Protein AF-A0A2V9IMF2-F1 (afdb_monomer_lite)

Structure (mmCIF, N/CA/C/O backbone):
data_AF-A0A2V9IMF2-F1
#
_entry.id   AF-A0A2V9IMF2-F1
#
loop_
_atom_site.group_PDB
_atom_site.id
_atom_site.type_symbol
_atom_site.label_atom_id
_atom_site.label_alt_id
_atom_site.label_comp_id
_atom_site.label_asym_id
_atom_site.label_entity_id
_atom_site.label_seq_id
_atom_site.pdbx_PDB_ins_code
_atom_site.Cartn_x
_atom_site.Cartn_y
_atom_site.Cartn_z
_atom_site.occupancy
_atom_site.B_iso_or_equiv
_atom_site.auth_seq_id
_atom_site.auth_comp_id
_atom_site.auth_asym_id
_atom_site.auth_atom_id
_atom_site.pdbx_PDB_model_num
ATOM 1 N N . MET A 1 1 ? -18.703 -4.722 -25.027 1.00 45.25 1 MET A N 1
ATOM 2 C CA . MET A 1 1 ? -17.956 -3.657 -25.719 1.00 45.25 1 MET A CA 1
ATOM 3 C C . MET A 1 1 ? -16.820 -3.300 -24.782 1.00 45.25 1 MET A C 1
ATOM 5 O O . MET A 1 1 ? -17.046 -2.535 -23.861 1.00 45.25 1 MET A O 1
ATOM 9 N N . THR A 1 2 ? -15.699 -4.017 -24.879 1.00 50.31 2 THR A N 1
ATOM 10 C CA . THR A 1 2 ? -14.517 -3.780 -24.040 1.00 50.31 2 THR A CA 1
ATOM 11 C C . THR A 1 2 ? -13.937 -2.429 -24.425 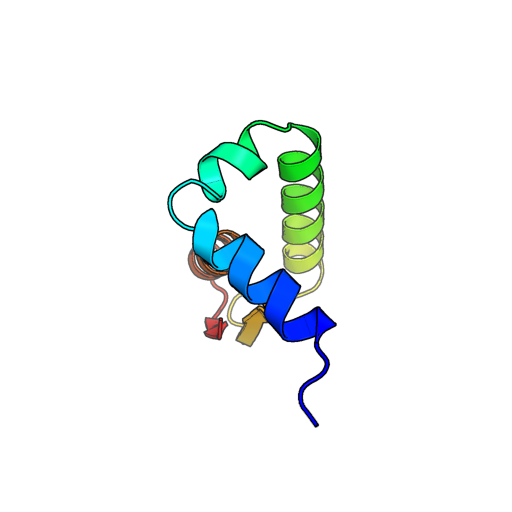1.00 50.31 2 THR A C 1
ATOM 13 O O . THR A 1 2 ? -13.701 -2.166 -25.607 1.00 50.31 2 THR A O 1
ATOM 16 N N . ASP A 1 3 ? -13.809 -1.543 -23.443 1.00 56.22 3 ASP A N 1
ATOM 17 C CA . ASP A 1 3 ? -13.188 -0.245 -23.638 1.00 56.22 3 ASP A CA 1
ATOM 18 C C . ASP A 1 3 ? -11.702 -0.478 -23.944 1.00 56.22 3 ASP A C 1
ATOM 20 O O . ASP A 1 3 ? -10.937 -0.959 -23.110 1.00 56.22 3 ASP A O 1
ATOM 24 N N . VAL A 1 4 ? -11.295 -0.178 -25.178 1.00 59.69 4 VAL A N 1
ATOM 25 C CA . VAL A 1 4 ? -9.943 -0.421 -25.711 1.00 59.69 4 VAL A CA 1
ATOM 26 C C . VAL A 1 4 ? -8.853 0.249 -24.847 1.00 59.69 4 VAL A C 1
ATOM 28 O O . VAL A 1 4 ? -7.679 -0.124 -24.928 1.00 59.69 4 VAL A O 1
ATOM 31 N N . ASN A 1 5 ? -9.218 1.227 -24.009 1.00 60.59 5 ASN A N 1
ATOM 32 C CA . ASN A 1 5 ? -8.313 1.882 -23.065 1.00 60.59 5 ASN A CA 1
ATOM 33 C C . ASN A 1 5 ? -8.037 1.082 -21.783 1.00 60.59 5 ASN A C 1
ATOM 35 O O . ASN A 1 5 ? -6.905 1.123 -21.293 1.00 60.59 5 ASN A O 1
ATOM 39 N N . GLU A 1 6 ? -9.015 0.350 -21.249 1.00 60.84 6 GLU A N 1
ATOM 40 C CA . GLU A 1 6 ? -8.831 -0.466 -20.038 1.00 60.84 6 GL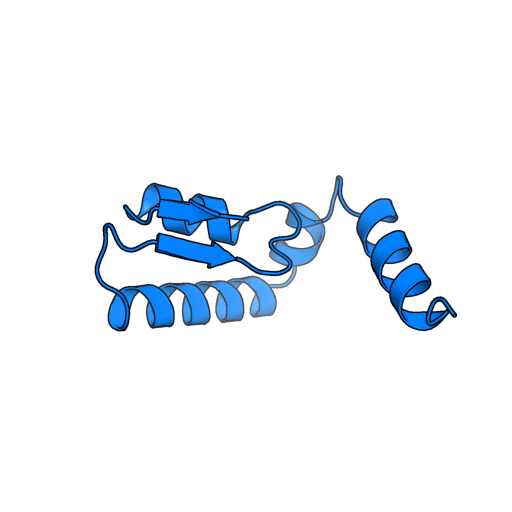U A CA 1
ATOM 41 C C . GLU A 1 6 ? -7.858 -1.621 -20.315 1.00 60.84 6 GLU A C 1
ATOM 43 O O . GLU A 1 6 ? -6.886 -1.817 -19.579 1.00 60.84 6 GLU A O 1
ATOM 48 N N . ASP A 1 7 ? -8.023 -2.276 -21.470 1.00 73.00 7 ASP A N 1
ATOM 49 C CA . ASP A 1 7 ? -7.137 -3.344 -21.948 1.00 73.00 7 ASP A CA 1
ATOM 50 C C . ASP A 1 7 ? -5.690 -2.861 -22.152 1.00 73.00 7 ASP A C 1
ATOM 52 O O . ASP A 1 7 ? -4.733 -3.622 -21.988 1.00 73.00 7 ASP A O 1
ATOM 56 N N . ARG A 1 8 ? -5.485 -1.586 -22.509 1.00 83.56 8 ARG A N 1
ATOM 57 C CA . ARG A 1 8 ? -4.139 -1.029 -22.711 1.00 83.56 8 ARG A CA 1
ATOM 58 C C . ARG A 1 8 ? -3.405 -0.831 -21.388 1.00 83.56 8 ARG A C 1
ATOM 60 O O . ARG A 1 8 ? -2.223 -1.168 -21.302 1.00 83.56 8 ARG A O 1
ATOM 67 N N . SER A 1 9 ? -4.081 -0.274 -20.387 1.00 86.44 9 SER A N 1
ATOM 68 C CA . SER A 1 9 ? -3.485 0.004 -19.077 1.00 86.44 9 SER A CA 1
ATOM 69 C C . SER A 1 9 ? -3.107 -1.287 -18.360 1.00 86.44 9 SER A C 1
ATOM 71 O O . SER A 1 9 ? -1.969 -1.409 -17.908 1.00 86.44 9 SER A O 1
ATOM 73 N N . ALA A 1 10 ? -4.006 -2.278 -18.346 1.00 88.81 10 ALA A N 1
ATOM 74 C CA . ALA A 1 10 ? -3.740 -3.587 -17.749 1.00 88.81 10 ALA A CA 1
ATOM 75 C C . ALA A 1 10 ? -2.495 -4.247 -18.363 1.00 88.81 10 ALA A C 1
ATOM 77 O O . ALA A 1 10 ? -1.552 -4.581 -17.651 1.00 88.81 10 ALA A O 1
ATOM 78 N N . ARG A 1 11 ? -2.413 -4.303 -19.700 1.00 92.69 11 ARG A N 1
ATOM 79 C CA . ARG A 1 11 ? -1.256 -4.889 -20.402 1.00 92.69 11 ARG A CA 1
ATOM 80 C C . ARG A 1 11 ? 0.051 -4.137 -20.153 1.00 92.69 11 ARG A C 1
ATOM 82 O O . ARG A 1 11 ? 1.119 -4.747 -20.165 1.00 92.69 11 ARG A O 1
ATOM 89 N N . CYS A 1 12 ? -0.016 -2.819 -19.959 1.00 93.50 12 CYS A N 1
ATOM 90 C CA . CYS A 1 12 ? 1.152 -2.029 -19.582 1.00 93.50 12 CYS A CA 1
ATOM 91 C C . CYS A 1 12 ? 1.673 -2.474 -18.209 1.00 93.50 12 CYS A C 1
ATOM 93 O O . CYS A 1 12 ? 2.850 -2.820 -18.097 1.00 93.50 12 CYS A O 1
ATOM 95 N N . PHE A 1 13 ? 0.797 -2.548 -17.202 1.00 93.50 13 PHE A N 1
ATOM 96 C CA . PHE A 1 13 ? 1.169 -3.008 -15.864 1.00 93.50 13 PHE A CA 1
ATOM 97 C C . PHE A 1 13 ? 1.649 -4.463 -15.854 1.00 93.50 13 PHE A C 1
ATOM 99 O O . PHE A 1 13 ? 2.699 -4.728 -15.272 1.00 93.50 13 PHE A O 1
ATOM 106 N N . ASP A 1 14 ? 0.985 -5.368 -16.579 1.00 95.25 14 ASP A N 1
ATOM 107 C CA . ASP A 1 14 ? 1.418 -6.766 -16.721 1.00 95.25 14 ASP A CA 1
ATOM 108 C C . ASP A 1 14 ? 2.856 -6.862 -17.245 1.00 95.25 14 ASP A C 1
ATOM 110 O O . ASP A 1 14 ? 3.666 -7.644 -16.745 1.00 95.25 14 ASP A O 1
ATOM 114 N N . SER A 1 15 ? 3.208 -6.027 -18.231 1.00 95.75 15 SER A N 1
ATOM 115 C CA . SER A 1 15 ? 4.537 -6.057 -18.851 1.00 95.75 15 SER A CA 1
ATOM 116 C C . SER A 1 15 ? 5.671 -5.626 -17.916 1.00 95.75 15 SER A C 1
ATOM 118 O O . SER A 1 15 ? 6.819 -6.020 -18.129 1.00 95.75 15 SER A O 1
ATOM 120 N N . ILE A 1 16 ? 5.368 -4.839 -16.877 1.00 95.69 16 ILE A N 1
ATOM 121 C CA . ILE A 1 16 ? 6.358 -4.311 -15.928 1.00 95.69 16 ILE A CA 1
ATOM 122 C C . ILE A 1 16 ? 6.213 -4.874 -14.511 1.00 95.69 16 ILE A C 1
ATOM 124 O O . ILE A 1 16 ? 7.042 -4.545 -13.666 1.00 95.69 16 ILE A O 1
ATOM 128 N N . ALA A 1 17 ? 5.216 -5.724 -14.243 1.00 96.06 17 ALA A N 1
ATOM 129 C CA . ALA A 1 17 ? 4.856 -6.191 -12.901 1.00 96.06 17 ALA A CA 1
ATOM 130 C C . ALA A 1 17 ? 6.059 -6.722 -12.100 1.00 96.06 17 ALA A C 1
ATOM 132 O O . ALA A 1 17 ? 6.260 -6.336 -10.953 1.00 96.06 17 ALA A O 1
ATOM 133 N N . ALA A 1 18 ? 6.930 -7.517 -12.733 1.00 96.88 18 ALA A N 1
ATOM 134 C CA . ALA A 1 18 ? 8.116 -8.099 -12.092 1.00 96.88 18 ALA A CA 1
ATOM 135 C C . ALA A 1 18 ? 9.168 -7.071 -11.627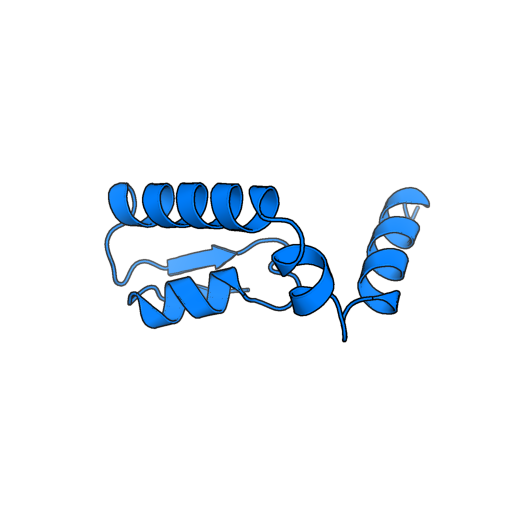 1.00 96.88 18 ALA A C 1
ATOM 137 O O . ALA A 1 18 ? 10.001 -7.388 -10.784 1.00 96.88 18 ALA A O 1
ATOM 138 N N . LYS A 1 19 ? 9.160 -5.859 -12.193 1.00 96.88 19 LYS A N 1
ATOM 139 C CA . LYS A 1 19 ? 10.078 -4.759 -11.848 1.00 96.88 19 LYS A CA 1
ATOM 140 C C . LYS A 1 19 ? 9.351 -3.567 -11.235 1.00 96.88 19 LYS A C 1
ATOM 142 O O . LYS A 1 19 ? 9.968 -2.533 -10.992 1.00 96.88 19 LYS A O 1
ATOM 147 N N . TYR A 1 20 ? 8.041 -3.678 -11.031 1.00 95.69 20 TYR A N 1
ATOM 148 C CA . TYR A 1 20 ? 7.198 -2.542 -10.694 1.00 95.69 20 TYR A CA 1
ATOM 149 C C . TYR A 1 20 ? 7.643 -1.877 -9.392 1.00 95.69 20 TYR A C 1
ATOM 151 O O . TYR A 1 20 ? 7.825 -0.662 -9.358 1.00 95.69 20 TYR A O 1
ATOM 159 N N . ASP A 1 21 ? 7.908 -2.680 -8.362 1.00 96.06 21 ASP A N 1
ATOM 160 C CA . ASP A 1 21 ? 8.322 -2.205 -7.041 1.00 96.06 21 ASP A CA 1
ATOM 161 C C . ASP A 1 21 ? 9.652 -1.440 -7.095 1.00 96.06 21 ASP A C 1
ATOM 163 O O . ASP A 1 21 ? 9.787 -0.385 -6.472 1.00 96.06 21 ASP A O 1
ATOM 167 N N . GLU A 1 22 ? 10.615 -1.918 -7.889 1.00 96.31 22 GLU A N 1
ATOM 168 C CA . GLU A 1 22 ? 11.894 -1.236 -8.119 1.00 96.31 22 GLU A CA 1
ATOM 169 C C . GLU A 1 22 ? 11.675 0.098 -8.845 1.00 96.31 22 GLU A C 1
ATOM 171 O O . GLU A 1 22 ? 12.125 1.150 -8.385 1.00 96.31 22 GLU A O 1
ATOM 176 N N . LEU A 1 23 ? 10.935 0.069 -9.958 1.00 95.50 23 LEU A N 1
ATOM 177 C CA . LEU A 1 23 ? 10.675 1.245 -10.786 1.00 95.50 23 LEU A CA 1
ATOM 178 C C . LEU A 1 23 ? 9.951 2.334 -9.995 1.00 95.50 23 LEU A C 1
ATOM 180 O O . LEU A 1 23 ? 10.340 3.501 -10.049 1.00 95.50 23 LEU A O 1
ATOM 184 N N . ILE A 1 24 ? 8.921 1.965 -9.235 1.00 94.38 24 ILE A N 1
ATOM 185 C CA . ILE A 1 24 ? 8.112 2.934 -8.506 1.00 94.38 24 ILE A CA 1
ATOM 186 C C . ILE A 1 24 ? 8.864 3.501 -7.299 1.00 94.38 24 ILE A C 1
ATOM 188 O O . ILE A 1 24 ? 8.783 4.708 -7.074 1.00 94.38 24 ILE A O 1
ATOM 192 N N . SER A 1 25 ? 9.642 2.677 -6.587 1.00 93.38 25 SER A N 1
ATOM 193 C CA . SER A 1 25 ? 10.421 3.090 -5.408 1.00 93.38 25 SER A CA 1
ATOM 194 C C . SER A 1 25 ? 11.681 3.879 -5.769 1.00 93.38 25 SER A C 1
ATOM 196 O O . SER A 1 25 ? 12.191 4.631 -4.941 1.00 93.38 25 SER A O 1
ATOM 198 N N . SER A 1 26 ? 12.167 3.765 -7.012 1.00 95.44 26 SER A N 1
ATOM 199 C CA . SER A 1 26 ? 13.301 4.557 -7.513 1.00 95.44 26 SER A CA 1
ATOM 200 C C . SER A 1 26 ? 13.004 6.060 -7.605 1.00 95.44 26 SER A C 1
ATOM 202 O O . SER A 1 26 ? 13.925 6.875 -7.661 1.00 95.44 26 SER A O 1
ATOM 204 N N . VAL A 1 27 ? 11.722 6.446 -7.599 1.00 96.81 27 VAL A N 1
ATOM 205 C CA . VAL A 1 27 ? 11.274 7.839 -7.655 1.00 96.81 27 VAL A CA 1
ATOM 206 C C . VAL A 1 27 ? 10.870 8.292 -6.245 1.00 96.81 27 VAL A C 1
ATOM 208 O O . VAL A 1 27 ? 9.790 7.923 -5.781 1.00 96.81 27 VAL A O 1
ATOM 211 N N . PRO A 1 28 ? 11.646 9.164 -5.568 1.00 96.06 28 PRO A N 1
ATOM 212 C CA . PRO A 1 28 ? 11.402 9.518 -4.162 1.00 96.06 28 PRO A CA 1
ATOM 213 C C . PRO A 1 28 ? 10.011 10.097 -3.882 1.00 96.06 28 PRO A C 1
ATOM 215 O O . PRO A 1 28 ? 9.429 9.866 -2.824 1.00 96.06 28 PRO A O 1
ATOM 218 N N . ARG A 1 29 ? 9.443 10.825 -4.852 1.00 97.56 29 ARG A N 1
ATOM 219 C CA . ARG A 1 29 ? 8.085 11.373 -4.747 1.00 97.56 29 ARG A CA 1
ATOM 220 C C . ARG A 1 29 ? 7.031 10.274 -4.591 1.00 97.56 29 ARG A C 1
ATOM 222 O O . ARG A 1 29 ? 6.063 10.488 -3.874 1.00 97.56 29 ARG A O 1
ATOM 229 N N . ASN A 1 30 ? 7.202 9.124 -5.239 1.00 96.62 30 ASN A N 1
ATOM 230 C CA . ASN A 1 30 ? 6.231 8.037 -5.154 1.00 96.62 30 ASN A CA 1
ATOM 231 C C . ASN A 1 3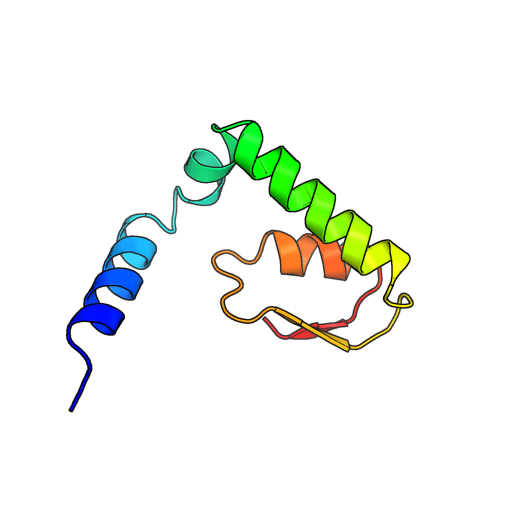0 ? 6.220 7.431 -3.750 1.00 96.62 30 ASN A C 1
ATOM 233 O O . ASN A 1 30 ? 5.147 7.228 -3.191 1.00 96.62 30 ASN A O 1
ATOM 237 N N . THR A 1 31 ? 7.399 7.216 -3.161 1.00 95.81 31 THR A N 1
ATOM 238 C CA . THR A 1 31 ? 7.530 6.780 -1.765 1.00 95.81 31 THR A CA 1
ATOM 239 C C . THR A 1 31 ? 6.889 7.790 -0.820 1.00 95.81 31 THR A C 1
ATOM 241 O O . THR A 1 31 ? 6.061 7.412 -0.002 1.00 95.81 31 THR A O 1
ATOM 244 N N . TRP A 1 32 ? 7.163 9.087 -1.005 1.00 97.25 32 TRP A N 1
ATOM 245 C CA . TRP A 1 32 ? 6.570 10.139 -0.175 1.00 97.25 32 TRP A CA 1
ATOM 246 C C . TRP A 1 32 ? 5.034 10.159 -0.231 1.00 97.25 32 TRP A C 1
ATOM 248 O O . TRP A 1 32 ? 4.385 10.220 0.810 1.00 97.25 32 TRP A O 1
ATOM 258 N N . VAL A 1 33 ? 4.439 10.068 -1.427 1.00 97.06 33 VAL A N 1
ATOM 259 C CA . VAL A 1 33 ? 2.971 10.021 -1.575 1.00 97.06 33 VAL A CA 1
ATOM 260 C C . VAL A 1 33 ? 2.393 8.758 -0.932 1.00 97.06 33 VAL A C 1
ATOM 262 O O . VAL A 1 33 ? 1.365 8.832 -0.260 1.00 97.06 33 VAL A O 1
ATOM 265 N N . ARG A 1 34 ? 3.052 7.607 -1.112 1.00 96.50 34 ARG A N 1
ATOM 266 C CA . ARG A 1 34 ? 2.634 6.332 -0.511 1.00 96.50 34 ARG A CA 1
ATOM 267 C C . ARG A 1 34 ? 2.646 6.403 1.012 1.00 96.50 34 ARG A C 1
ATOM 269 O O . ARG A 1 34 ? 1.657 6.038 1.639 1.00 96.50 34 ARG A O 1
ATOM 276 N N . ASP A 1 35 ? 3.713 6.932 1.598 1.00 97.31 35 ASP A N 1
ATOM 277 C CA . ASP A 1 35 ? 3.826 7.087 3.048 1.00 97.31 35 ASP A CA 1
ATOM 278 C C . ASP A 1 35 ? 2.789 8.076 3.591 1.00 97.31 35 ASP A C 1
ATOM 280 O O . ASP A 1 35 ? 2.145 7.793 4.598 1.00 97.31 35 ASP A O 1
ATOM 284 N N . ALA A 1 36 ? 2.541 9.189 2.893 1.00 98.19 36 ALA A N 1
ATOM 285 C CA . ALA A 1 36 ? 1.493 10.133 3.276 1.00 98.19 36 ALA A CA 1
ATOM 286 C C . ALA A 1 36 ? 0.099 9.480 3.285 1.00 98.19 36 ALA A C 1
ATOM 288 O O . ALA A 1 36 ? -0.685 9.705 4.207 1.00 98.19 36 ALA A O 1
ATOM 289 N N . PHE A 1 37 ? -0.205 8.641 2.290 1.00 97.12 37 PHE A N 1
ATOM 290 C CA . PHE A 1 37 ? -1.482 7.932 2.228 1.00 97.12 37 PHE A CA 1
ATOM 291 C C . PHE A 1 37 ? -1.605 6.854 3.313 1.00 97.12 37 PHE A C 1
ATOM 293 O O . PHE A 1 37 ? -2.648 6.735 3.952 1.00 97.12 37 PHE A O 1
ATOM 300 N N . ARG A 1 38 ? -0.530 6.104 3.580 1.00 97.94 38 ARG A N 1
ATOM 301 C CA . ARG A 1 38 ? -0.475 5.130 4.683 1.00 97.94 38 ARG A CA 1
ATOM 302 C C . ARG A 1 38 ? -0.706 5.789 6.040 1.00 97.94 38 ARG A C 1
ATOM 304 O O . ARG A 1 38 ? -1.510 5.278 6.816 1.00 97.94 38 ARG A O 1
ATOM 311 N N . SER A 1 39 ? -0.069 6.933 6.292 1.00 98.12 39 SER A N 1
ATOM 312 C CA . SER A 1 39 ? -0.286 7.720 7.510 1.00 98.12 39 SER A CA 1
ATOM 313 C C . SER A 1 39 ? -1.728 8.200 7.618 1.00 98.12 39 SER A C 1
ATOM 315 O O . SER A 1 39 ? -2.346 8.020 8.659 1.00 98.12 39 SER A O 1
ATOM 317 N N . LEU A 1 40 ? -2.312 8.708 6.527 1.00 98.19 40 LEU A N 1
ATOM 318 C CA . LEU A 1 40 ? -3.718 9.116 6.518 1.00 98.19 40 LEU A CA 1
ATOM 319 C C . LEU A 1 40 ? -4.651 7.957 6.898 1.00 98.19 40 LEU A C 1
ATOM 321 O O . LEU A 1 40 ? -5.566 8.147 7.695 1.00 98.19 40 LEU A O 1
ATOM 325 N N . VAL A 1 41 ? -4.425 6.757 6.355 1.00 97.75 41 VAL A N 1
ATOM 326 C CA . VAL A 1 41 ? -5.206 5.567 6.729 1.00 97.75 41 VAL A CA 1
ATOM 327 C C . VAL A 1 41 ? -5.005 5.233 8.207 1.00 97.75 41 VAL A C 1
ATOM 329 O O . VAL A 1 41 ? -5.989 5.010 8.906 1.00 97.75 41 VAL A O 1
ATOM 332 N N . ALA A 1 42 ? -3.764 5.252 8.699 1.00 97.25 42 ALA A N 1
ATOM 333 C CA . ALA A 1 42 ? -3.460 4.949 10.095 1.00 97.25 42 ALA A CA 1
ATOM 334 C C . ALA A 1 42 ? -4.067 5.942 11.097 1.00 97.25 42 ALA A C 1
ATOM 336 O O . ALA A 1 42 ? -4.468 5.542 12.188 1.00 97.25 42 ALA A O 1
ATOM 337 N N . ASP A 1 43 ? -4.184 7.210 10.709 1.00 98.06 43 ASP A N 1
ATOM 338 C CA . ASP A 1 43 ? -4.770 8.260 11.542 1.00 98.06 43 ASP A CA 1
ATOM 339 C C . ASP A 1 43 ? -6.308 8.236 11.535 1.00 98.06 43 ASP A C 1
ATOM 341 O O . ASP A 1 43 ? -6.946 8.780 12.438 1.00 98.06 43 ASP A O 1
ATOM 345 N N . THR A 1 44 ? -6.924 7.630 10.514 1.00 98.19 44 THR A N 1
ATOM 346 C CA . THR A 1 44 ? -8.380 7.694 10.290 1.00 98.19 44 THR A CA 1
ATOM 347 C C . THR A 1 44 ? -9.105 6.376 10.525 1.00 98.19 44 THR A C 1
ATOM 349 O O . THR A 1 44 ? -10.298 6.386 10.837 1.00 98.19 44 THR A O 1
ATOM 352 N N . VAL A 1 45 ? -8.415 5.242 10.396 1.00 98.06 45 VAL A N 1
ATOM 353 C CA . VAL A 1 45 ? -9.008 3.910 10.501 1.00 98.06 45 VAL A CA 1
ATOM 354 C C . VAL A 1 45 ? -8.378 3.152 11.658 1.00 98.06 45 VAL A C 1
ATOM 356 O O . VAL A 1 45 ? -7.164 3.045 11.776 1.00 98.06 45 VAL A O 1
ATOM 359 N N . VAL A 1 46 ? -9.217 2.574 12.516 1.00 97.19 46 VAL A N 1
ATOM 360 C CA . VAL A 1 46 ? -8.729 1.803 13.664 1.00 97.19 46 VAL A CA 1
ATOM 361 C C . VAL A 1 46 ? -8.082 0.483 13.210 1.00 97.19 46 VAL A C 1
ATOM 363 O O . VAL A 1 46 ? -8.656 -0.204 12.350 1.00 97.19 46 VAL A O 1
ATOM 366 N N . PRO A 1 47 ? -6.942 0.070 13.799 1.00 96.75 47 PRO A N 1
ATOM 367 C CA . PRO A 1 47 ? -6.371 -1.257 13.574 1.00 96.75 47 PRO A CA 1
ATOM 368 C C . PRO A 1 47 ? -7.394 -2.378 13.822 1.00 96.75 47 PRO A C 1
ATOM 370 O O . PRO A 1 47 ? -8.286 -2.256 14.661 1.00 96.75 47 PRO A O 1
ATOM 373 N N . GLY A 1 48 ? -7.287 -3.475 13.074 1.00 97.75 48 GLY A N 1
ATOM 374 C CA . GLY A 1 48 ? -8.250 -4.584 13.067 1.00 97.75 48 GLY A CA 1
ATOM 375 C C . GLY A 1 48 ? -9.423 -4.408 12.094 1.00 97.75 48 GLY A C 1
ATOM 376 O O . GLY A 1 48 ? -10.111 -5.389 11.790 1.00 97.75 48 GLY A O 1
ATOM 377 N N . SER A 1 49 ? -9.632 -3.197 11.562 1.00 98.50 49 SER A N 1
ATOM 378 C CA . SER A 1 49 ? -10.628 -2.936 10.515 1.00 98.50 49 SER A CA 1
ATOM 379 C C . SER A 1 49 ? -10.333 -3.712 9.229 1.00 98.50 49 SER A C 1
ATOM 381 O O . SER A 1 49 ? -9.185 -4.063 8.945 1.00 98.50 49 SER A O 1
ATOM 383 N N . LEU A 1 50 ? -11.384 -3.965 8.443 1.00 98.31 50 LEU A N 1
ATOM 384 C CA . LEU A 1 50 ? -11.281 -4.555 7.110 1.00 98.31 50 LEU A CA 1
ATOM 385 C C . LEU A 1 50 ? -11.112 -3.453 6.057 1.00 98.31 50 LEU A C 1
ATOM 387 O O . LEU A 1 50 ? -11.992 -2.608 5.914 1.00 98.31 50 LEU A O 1
ATOM 391 N N . LEU A 1 51 ? -10.007 -3.495 5.317 1.00 98.31 51 LEU A N 1
ATOM 392 C CA . LEU A 1 51 ? -9.694 -2.609 4.200 1.00 98.31 51 LEU A CA 1
ATOM 393 C C . LEU A 1 51 ? -9.850 -3.351 2.868 1.00 98.31 51 LEU A C 1
ATOM 395 O O . LEU A 1 51 ? -9.474 -4.520 2.759 1.00 98.31 51 LEU A O 1
ATOM 399 N N . LEU A 1 52 ? -10.375 -2.654 1.860 1.00 98.06 52 LEU A N 1
ATOM 400 C CA . LEU A 1 52 ? -10.330 -3.070 0.459 1.00 98.06 52 LEU A CA 1
ATOM 401 C C . LEU A 1 52 ? -9.297 -2.201 -0.270 1.00 98.06 52 LEU A C 1
ATOM 403 O O . LEU A 1 52 ? -9.504 -0.994 -0.392 1.00 98.06 52 LEU A O 1
ATOM 407 N N . ASP A 1 53 ? -8.212 -2.807 -0.747 1.00 97.00 53 ASP A N 1
ATOM 408 C CA . ASP A 1 53 ? -7.176 -2.151 -1.553 1.00 97.00 53 ASP A CA 1
ATOM 409 C C . ASP A 1 53 ? -7.489 -2.344 -3.044 1.00 97.00 53 ASP A C 1
ATOM 411 O O . ASP A 1 53 ? -7.048 -3.293 -3.688 1.00 97.00 53 ASP A O 1
ATOM 415 N N . PHE A 1 54 ? -8.346 -1.480 -3.590 1.00 95.31 54 PHE A N 1
ATOM 416 C CA . PHE A 1 54 ? -8.775 -1.601 -4.980 1.00 95.31 54 PHE A CA 1
ATOM 417 C C . PHE A 1 54 ? -7.647 -1.226 -5.946 1.00 95.31 54 PHE A C 1
ATOM 419 O O . PHE A 1 54 ? -7.167 -0.092 -5.946 1.00 95.31 54 PHE A O 1
ATOM 426 N N . GLY A 1 55 ? -7.277 -2.162 -6.824 1.00 93.25 55 GLY A N 1
ATOM 427 C CA . GLY A 1 55 ? -6.148 -1.965 -7.729 1.00 93.25 55 GLY A CA 1
ATOM 428 C C . GLY A 1 55 ? -4.811 -2.015 -6.989 1.00 93.25 55 GLY A C 1
ATOM 429 O O . GLY A 1 55 ? -3.910 -1.241 -7.309 1.00 93.25 55 GLY A O 1
ATOM 430 N N . CYS A 1 56 ? -4.676 -2.941 -6.033 1.00 95.94 56 CYS A N 1
ATOM 431 C CA . CYS A 1 56 ? -3.518 -3.093 -5.144 1.00 95.94 56 CYS A CA 1
ATOM 432 C C . CYS A 1 56 ? -2.164 -3.280 -5.856 1.00 95.94 56 CYS A C 1
ATOM 434 O O . CYS A 1 56 ? -1.104 -3.241 -5.223 1.00 95.94 56 CYS A O 1
ATOM 436 N N . GLY A 1 57 ? -2.173 -3.529 -7.170 1.00 95.31 57 GLY A N 1
ATOM 437 C CA . GLY A 1 57 ? -0.982 -3.805 -7.965 1.00 95.31 57 GLY A CA 1
ATOM 438 C C . GLY A 1 57 ? -0.239 -5.021 -7.418 1.00 95.31 57 GLY A C 1
ATOM 439 O O . GLY A 1 57 ? -0.826 -6.076 -7.204 1.00 95.31 57 GLY A O 1
ATOM 440 N N . THR A 1 58 ? 1.052 -4.859 -7.142 1.00 96.38 58 THR A N 1
ATOM 441 C CA . THR A 1 58 ? 1.907 -5.883 -6.517 1.00 96.38 58 THR A CA 1
ATOM 442 C C . THR A 1 58 ? 1.634 -6.096 -5.022 1.00 96.38 58 THR A C 1
ATOM 444 O O . THR A 1 58 ? 2.237 -6.974 -4.410 1.00 96.38 58 THR A O 1
ATOM 447 N N . GLY A 1 59 ? 0.728 -5.317 -4.420 1.00 97.00 59 GLY A N 1
ATOM 448 C CA . GLY A 1 59 ? 0.294 -5.480 -3.033 1.00 97.00 59 GLY A CA 1
ATOM 449 C C . GLY A 1 59 ? 1.185 -4.797 -1.993 1.00 97.00 59 GLY A C 1
ATOM 450 O O . GLY A 1 59 ? 1.098 -5.133 -0.815 1.00 97.00 59 GLY A O 1
ATOM 451 N N . MET A 1 60 ? 2.038 -3.838 -2.377 1.00 96.75 60 MET A N 1
ATOM 452 C CA . MET A 1 60 ? 2.936 -3.152 -1.430 1.00 96.75 60 MET A CA 1
ATOM 453 C C . MET A 1 60 ? 2.197 -2.452 -0.279 1.00 96.75 60 MET A C 1
ATOM 455 O O . MET A 1 60 ? 2.676 -2.469 0.855 1.00 96.75 60 MET A O 1
ATOM 459 N N . ASP A 1 61 ? 1.062 -1.801 -0.556 1.00 97.31 61 ASP A N 1
ATOM 460 C CA . ASP A 1 61 ? 0.264 -1.137 0.484 1.00 97.31 61 ASP A CA 1
ATOM 461 C C . ASP A 1 61 ? -0.561 -2.135 1.275 1.00 97.31 61 ASP A C 1
ATOM 463 O O . ASP A 1 61 ? -0.482 -2.121 2.499 1.00 97.31 61 ASP A O 1
ATOM 467 N N . ALA A 1 62 ? -1.246 -3.063 0.601 1.00 98.19 62 ALA A N 1
ATOM 468 C CA . ALA A 1 62 ? -1.910 -4.190 1.244 1.00 98.19 62 ALA A CA 1
ATOM 469 C C . ALA A 1 62 ? -1.011 -4.920 2.261 1.00 98.19 62 ALA A C 1
ATOM 471 O O . ALA A 1 62 ? -1.439 -5.181 3.388 1.00 98.19 62 ALA A O 1
ATOM 472 N N . LEU A 1 63 ? 0.250 -5.193 1.907 1.00 98.06 63 LEU A N 1
ATOM 473 C CA . LEU A 1 63 ? 1.224 -5.803 2.811 1.00 98.06 63 LEU A CA 1
ATOM 474 C C . LEU A 1 63 ? 1.548 -4.894 4.002 1.00 98.06 63 LEU A C 1
ATOM 476 O O . LEU A 1 63 ? 1.550 -5.365 5.141 1.00 98.06 63 LEU A O 1
ATOM 480 N N . TRP A 1 64 ? 1.798 -3.604 3.760 1.00 97.94 64 TRP A N 1
ATOM 481 C CA . TRP A 1 64 ? 2.053 -2.639 4.830 1.00 97.94 64 TRP A CA 1
ATOM 482 C C . TRP A 1 64 ? 0.860 -2.564 5.791 1.00 97.94 64 TRP A C 1
ATOM 484 O O . TRP A 1 64 ? 1.044 -2.664 7.002 1.00 97.94 64 TRP A O 1
ATOM 494 N N . TYR A 1 65 ? -0.370 -2.488 5.280 1.00 98.31 65 TYR A N 1
ATOM 495 C CA . TYR A 1 65 ? -1.579 -2.476 6.101 1.00 98.31 65 TYR A CA 1
ATOM 496 C C . TYR A 1 65 ? -1.720 -3.767 6.923 1.00 98.31 65 TYR A C 1
ATOM 498 O O . TYR A 1 65 ? -1.949 -3.712 8.132 1.00 98.31 65 TYR A O 1
ATOM 506 N N . ALA A 1 66 ? -1.511 -4.938 6.320 1.00 98.19 66 ALA A N 1
ATOM 507 C CA . ALA A 1 66 ? -1.558 -6.202 7.054 1.00 98.19 66 ALA A CA 1
ATOM 508 C C . ALA A 1 66 ? -0.537 -6.243 8.210 1.00 98.19 66 ALA A C 1
ATOM 510 O O . ALA A 1 66 ? -0.864 -6.675 9.316 1.00 98.19 66 ALA A O 1
ATOM 511 N N . GLN A 1 67 ? 0.677 -5.722 7.993 1.00 98.19 67 GLN A N 1
ATOM 512 C CA . GLN A 1 67 ? 1.710 -5.608 9.033 1.00 98.19 67 GLN A CA 1
ATOM 513 C C . GLN A 1 67 ? 1.338 -4.630 10.159 1.00 98.19 67 GLN A C 1
ATOM 515 O O . GLN A 1 67 ? 1.799 -4.800 11.285 1.00 98.19 67 GLN A O 1
ATOM 520 N N . HIS A 1 68 ? 0.479 -3.646 9.882 1.00 97.62 68 HIS A N 1
ATOM 521 C CA . HIS A 1 68 ? 0.001 -2.655 10.853 1.00 97.62 68 HIS A CA 1
ATOM 522 C C . HIS A 1 68 ? -1.339 -3.046 11.502 1.00 97.62 68 HIS A C 1
ATOM 524 O O . HIS A 1 68 ? -1.999 -2.225 12.136 1.00 97.62 68 HIS A O 1
ATOM 530 N N . GLY A 1 69 ? -1.727 -4.320 11.388 1.00 98.00 69 GLY A N 1
ATOM 531 C CA . GLY A 1 69 ? -2.862 -4.893 12.109 1.00 98.00 69 GLY A CA 1
ATOM 532 C C . GLY A 1 69 ? -4.208 -4.744 11.406 1.00 98.00 69 GLY A C 1
ATOM 533 O O . GLY A 1 69 ? -5.233 -5.057 12.007 1.00 98.00 69 GLY A O 1
ATOM 534 N N . TYR A 1 70 ? -4.242 -4.291 10.152 1.00 98.50 70 TYR A N 1
ATOM 535 C CA . TYR A 1 70 ? -5.467 -4.285 9.354 1.00 98.50 70 TYR A CA 1
ATOM 536 C C . TYR A 1 70 ? -5.742 -5.668 8.754 1.00 98.50 70 TYR A C 1
ATOM 538 O O . TYR A 1 70 ? -4.832 -6.442 8.459 1.00 98.50 70 TYR A O 1
ATOM 546 N N . ARG A 1 71 ? -7.019 -5.973 8.521 1.00 98.44 71 ARG A N 1
ATOM 547 C CA . ARG A 1 71 ? -7.428 -7.084 7.653 1.00 98.44 71 ARG A CA 1
ATOM 548 C C . ARG A 1 71 ? -7.573 -6.522 6.249 1.00 98.44 71 AR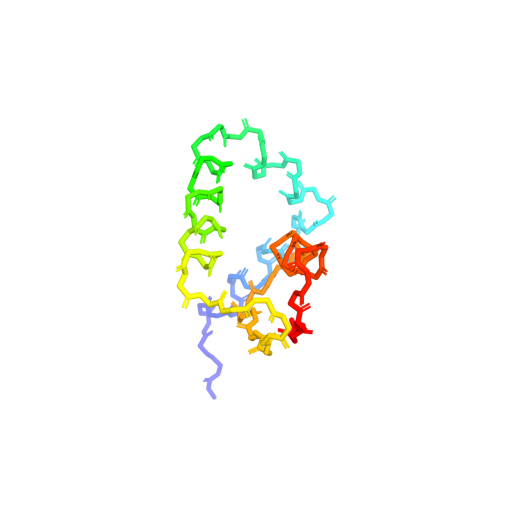G A C 1
ATOM 550 O O . ARG A 1 71 ? -8.251 -5.515 6.090 1.00 98.44 71 ARG A O 1
ATOM 557 N N . VAL A 1 72 ? -6.976 -7.147 5.242 1.00 98.38 72 VAL A N 1
ATOM 558 C CA . VAL A 1 72 ? -6.951 -6.582 3.885 1.00 98.38 72 VAL A CA 1
ATOM 559 C C . VAL A 1 72 ? -7.522 -7.57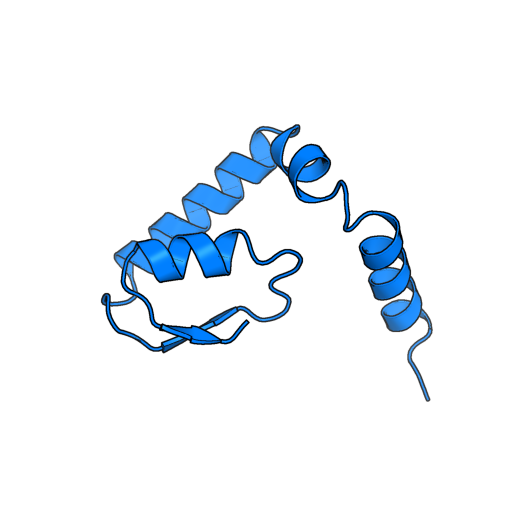3 2.880 1.00 98.38 72 VAL A C 1
ATOM 561 O O . VAL A 1 72 ? -7.181 -8.755 2.909 1.00 98.38 72 VAL A O 1
ATOM 564 N N . ILE A 1 73 ? -8.391 -7.077 2.004 1.00 98.38 73 ILE A N 1
ATOM 565 C CA . ILE A 1 73 ? -8.750 -7.701 0.729 1.00 98.38 73 ILE A CA 1
ATOM 566 C C . ILE A 1 73 ? -8.077 -6.857 -0.349 1.00 98.38 73 ILE A C 1
ATOM 568 O O . ILE A 1 73 ? -8.250 -5.638 -0.356 1.00 98.38 73 ILE A O 1
ATOM 572 N N . ALA A 1 74 ? -7.301 -7.501 -1.209 1.00 94.81 74 ALA A N 1
ATOM 573 C CA . ALA A 1 74 ? -6.513 -6.882 -2.266 1.00 94.81 74 ALA A CA 1
ATOM 574 C C . ALA A 1 74 ? -6.880 -7.536 -3.602 1.00 94.81 74 ALA A C 1
ATOM 576 O O . ALA A 1 74 ? -7.026 -8.783 -3.598 1.00 94.81 74 ALA A O 1
#

Radius of gyration: 14.33 Å; chains: 1; bounding box: 31×20×39 Å

Foldseek 3Di:
DDDPVVVVVVVVLVVCLVCCCVVQVVDVVSVVVLVVVLVVCPVPPDAQEEDEPVCCRNVPSVVVSVVVRYHYDD

pLDDT: mean 92.7, std 11.77, range [45.25, 98.5]

Sequence (74 aa):
MTDVNEDRSARCFDSIAAKYDELISSVPRNTWVRDAFRSLVADTVVPGSLLLDFGCGTGMDALWYAQHGYRVIA

Secondary structure (DSSP, 8-state):
---HHHHHHHHHHHHHGGGHHHHHHTSHHHHHHHHHHHHHHHHHS-TT-EEE-TT-TTSHHHHHHHHTT-EEE-